Protein AF-A0A355D8U4-F1 (afdb_monomer_lite)

Sequence (59 aa):
MKNNVELIENIVTNIEKVIVGKQKEIYDIMKGMISGGHILIEDVPGVGKTTLIKAIKES

Structure (mmCIF, N/CA/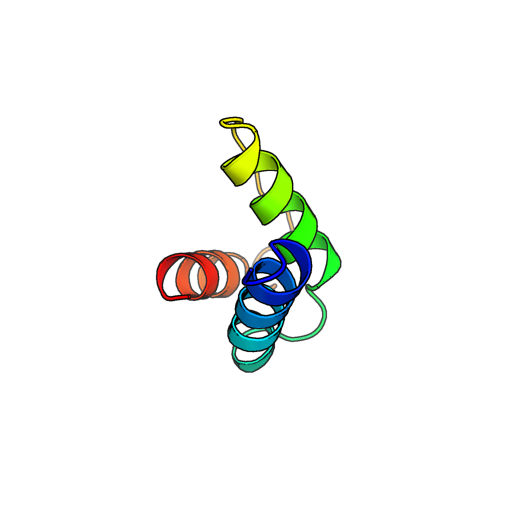C/O backbone):
data_AF-A0A355D8U4-F1
#
_entry.id   AF-A0A355D8U4-F1
#
loop_
_atom_site.group_PDB
_atom_site.id
_atom_site.type_symbol
_atom_site.label_atom_id
_atom_site.label_alt_id
_atom_site.label_comp_id
_atom_site.label_asym_id
_atom_site.label_entity_id
_atom_site.label_seq_id
_atom_site.pdbx_PDB_ins_code
_atom_site.Cartn_x
_atom_site.Cartn_y
_atom_site.Cartn_z
_atom_site.occupancy
_atom_site.B_iso_or_equiv
_atom_site.auth_seq_id
_atom_site.auth_comp_id
_atom_site.auth_asym_id
_atom_site.auth_atom_id
_atom_site.pdbx_PDB_model_num
ATOM 1 N N . MET A 1 1 ? -27.055 7.918 -0.562 1.00 51.22 1 MET A N 1
ATOM 2 C CA . MET A 1 1 ? -26.083 7.553 -1.616 1.00 51.22 1 MET A CA 1
ATOM 3 C C . MET A 1 1 ? -24.749 7.379 -0.914 1.00 51.22 1 MET A C 1
ATOM 5 O O . MET A 1 1 ? -24.338 8.332 -0.269 1.00 51.22 1 MET A O 1
ATOM 9 N N . LYS A 1 2 ? -24.132 6.189 -0.923 1.00 60.12 2 LYS A N 1
ATOM 10 C CA . LYS A 1 2 ? -22.766 6.053 -0.387 1.00 60.12 2 LYS A CA 1
ATOM 11 C C . LYS A 1 2 ? -21.856 6.942 -1.230 1.00 60.12 2 LYS A C 1
ATOM 13 O O . LYS A 1 2 ? -21.910 6.863 -2.456 1.00 60.12 2 LYS A O 1
ATOM 18 N N . ASN A 1 3 ? -21.124 7.843 -0.587 1.00 86.31 3 ASN A N 1
ATOM 19 C CA . ASN A 1 3 ? -20.249 8.770 -1.283 1.00 86.31 3 ASN A CA 1
ATOM 20 C C . ASN A 1 3 ? -19.046 7.971 -1.813 1.00 86.31 3 ASN A C 1
ATOM 22 O O . ASN A 1 3 ? -18.398 7.267 -1.045 1.00 86.31 3 ASN A O 1
ATOM 26 N N . ASN A 1 4 ? -18.747 8.036 -3.115 1.00 86.69 4 ASN A N 1
ATOM 27 C CA . ASN A 1 4 ? -17.601 7.315 -3.695 1.00 86.69 4 ASN A CA 1
ATOM 28 C C . ASN A 1 4 ? -16.279 7.710 -3.018 1.00 86.69 4 ASN A C 1
ATOM 30 O O . ASN A 1 4 ? -15.365 6.896 -2.931 1.00 86.69 4 ASN A O 1
ATOM 34 N N . VAL A 1 5 ? -16.208 8.938 -2.494 1.00 88.88 5 VAL A N 1
ATOM 35 C CA . VAL A 1 5 ? -15.082 9.417 -1.685 1.00 88.88 5 VAL A CA 1
ATOM 36 C C . VAL A 1 5 ? -14.948 8.603 -0.397 1.00 88.88 5 VAL A C 1
ATOM 38 O O . VAL A 1 5 ? -13.871 8.103 -0.105 1.00 88.88 5 VAL A O 1
ATOM 41 N N . GLU A 1 6 ? -16.051 8.376 0.316 1.00 93.12 6 GLU A N 1
ATOM 42 C CA . GLU A 1 6 ? -16.079 7.598 1.563 1.00 93.12 6 GLU A CA 1
ATOM 43 C C . GLU A 1 6 ? -15.696 6.127 1.326 1.00 93.12 6 GLU A C 1
ATOM 45 O O . GLU A 1 6 ? -15.025 5.509 2.149 1.00 93.12 6 GLU A O 1
ATOM 50 N N . LEU A 1 7 ? -16.081 5.546 0.184 1.00 90.94 7 LEU A N 1
ATOM 51 C CA . LEU A 1 7 ? -15.644 4.195 -0.184 1.00 90.94 7 LEU A CA 1
ATOM 52 C C . LEU A 1 7 ? -14.123 4.128 -0.382 1.00 90.94 7 LEU A C 1
ATOM 54 O O . LEU A 1 7 ? -13.486 3.215 0.137 1.00 90.94 7 LEU A O 1
ATOM 58 N N . ILE A 1 8 ? -13.548 5.086 -1.116 1.00 91.00 8 ILE A N 1
ATOM 59 C CA . ILE A 1 8 ? -12.100 5.142 -1.354 1.00 91.00 8 ILE A CA 1
ATOM 60 C C . ILE A 1 8 ? -11.357 5.340 -0.034 1.00 91.00 8 ILE A C 1
ATOM 62 O O . ILE A 1 8 ? -10.397 4.619 0.224 1.00 91.00 8 ILE A O 1
ATOM 66 N N . GLU A 1 9 ? -11.817 6.257 0.818 1.00 92.94 9 GLU A N 1
ATOM 67 C CA . GLU A 1 9 ? -11.217 6.480 2.135 1.00 92.94 9 GLU A CA 1
ATOM 68 C C . GLU A 1 9 ? -11.228 5.204 2.980 1.00 92.94 9 GLU A C 1
ATOM 70 O O . GLU A 1 9 ? -10.186 4.818 3.501 1.00 92.94 9 GLU A O 1
ATOM 75 N N . ASN A 1 10 ? -12.349 4.478 3.030 1.00 93.56 10 ASN A N 1
ATOM 76 C CA . ASN A 1 10 ? -12.432 3.213 3.764 1.00 93.56 10 ASN A CA 1
ATOM 77 C C . ASN A 1 10 ? -11.424 2.162 3.264 1.00 93.56 10 ASN A C 1
ATOM 79 O O . ASN A 1 10 ? -10.808 1.470 4.078 1.00 93.56 10 ASN A O 1
ATOM 83 N N . ILE A 1 11 ? -11.235 2.051 1.945 1.00 92.88 11 ILE A N 1
ATOM 84 C CA . ILE A 1 11 ? -10.246 1.140 1.346 1.00 92.88 11 ILE A CA 1
ATOM 85 C C . ILE A 1 11 ? -8.828 1.561 1.748 1.00 92.88 11 ILE A C 1
ATOM 87 O O . ILE A 1 11 ? -8.057 0.737 2.241 1.00 92.88 11 ILE A O 1
ATOM 91 N N . VAL A 1 12 ? -8.497 2.849 1.607 1.00 93.56 12 VAL A N 1
ATOM 92 C CA . VAL A 1 12 ? -7.176 3.392 1.967 1.00 93.56 12 VAL A CA 1
ATOM 93 C C . VAL A 1 12 ? -6.879 3.155 3.447 1.00 93.56 12 VAL A C 1
ATOM 95 O O . VAL A 1 12 ? -5.836 2.594 3.775 1.00 93.56 12 VAL A O 1
ATOM 98 N N . THR A 1 13 ? -7.816 3.485 4.340 1.00 93.56 13 THR A N 1
ATOM 99 C CA . THR A 1 13 ? -7.658 3.276 5.785 1.00 93.56 13 THR A CA 1
ATOM 100 C C . THR A 1 13 ? -7.499 1.797 6.137 1.00 93.56 13 THR A C 1
ATOM 102 O O . THR A 1 13 ? -6.809 1.460 7.099 1.00 93.56 13 THR A O 1
ATOM 105 N N . ASN A 1 14 ? -8.115 0.880 5.384 1.00 93.81 14 ASN A N 1
ATOM 106 C CA . ASN A 1 14 ? -7.920 -0.549 5.610 1.00 93.81 14 ASN A CA 1
ATOM 107 C C . ASN A 1 14 ? -6.502 -1.002 5.232 1.00 93.81 14 ASN A C 1
ATOM 109 O O . ASN A 1 14 ? -5.877 -1.743 5.990 1.00 93.81 14 ASN A O 1
ATOM 113 N N . ILE A 1 15 ? -5.973 -0.514 4.108 1.00 94.69 15 ILE A N 1
ATOM 114 C CA . ILE A 1 15 ? -4.614 -0.830 3.646 1.00 94.69 15 ILE A CA 1
A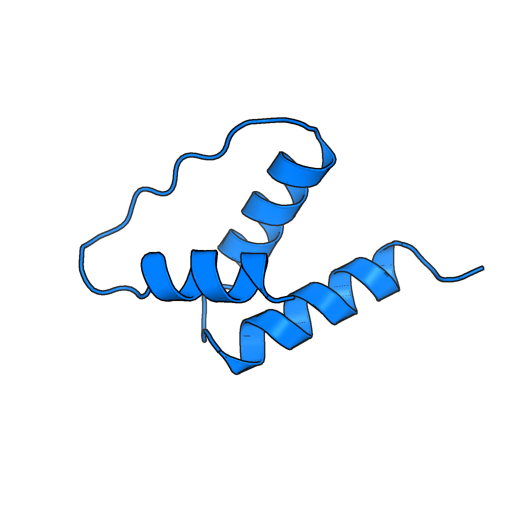TOM 115 C C . ILE A 1 15 ? -3.558 -0.250 4.603 1.00 94.69 15 ILE A C 1
ATOM 117 O O . ILE A 1 15 ? -2.573 -0.921 4.918 1.00 94.69 15 ILE A O 1
ATOM 121 N N . GLU A 1 16 ? -3.782 0.954 5.138 1.00 93.88 16 GLU A N 1
ATOM 122 C CA . GLU A 1 16 ? -2.878 1.621 6.09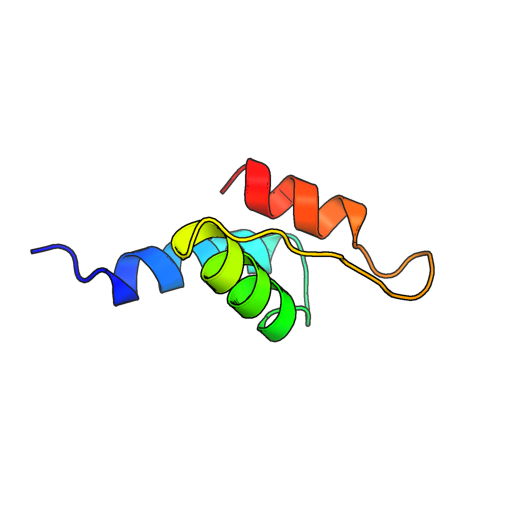0 1.00 93.88 16 GLU A CA 1
ATOM 123 C C . GLU A 1 16 ? -2.691 0.858 7.416 1.00 93.88 16 GLU A C 1
ATOM 125 O O . GLU A 1 16 ? -1.693 1.060 8.108 1.00 93.88 16 GLU A O 1
ATOM 130 N N . LYS A 1 17 ? -3.587 -0.079 7.759 1.00 92.94 17 LYS A N 1
ATOM 131 C CA . LYS A 1 17 ? -3.402 -0.983 8.913 1.00 92.94 17 LYS A CA 1
ATOM 132 C C . LYS A 1 17 ? -2.281 -2.003 8.698 1.0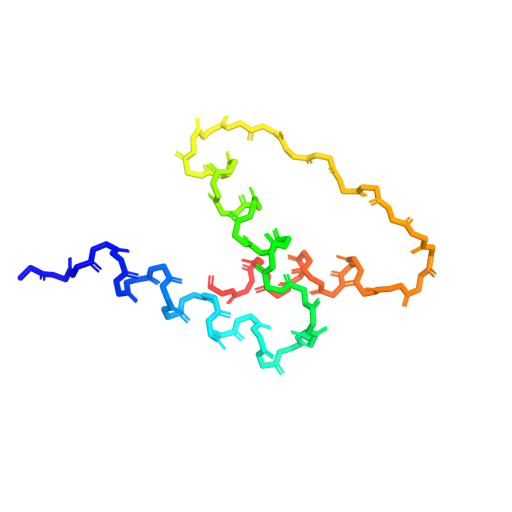0 92.94 17 LYS A C 1
ATOM 134 O O . LYS A 1 17 ? -1.773 -2.560 9.668 1.00 92.94 17 LYS A O 1
ATOM 139 N N . VAL A 1 18 ? -1.928 -2.281 7.442 1.00 92.25 18 VAL A N 1
ATOM 140 C CA . VAL A 1 18 ? -0.940 -3.299 7.052 1.00 92.25 18 VAL A CA 1
ATOM 141 C C . VAL A 1 18 ? 0.374 -2.657 6.604 1.00 92.25 18 VAL A C 1
ATOM 143 O O . VAL A 1 18 ? 1.439 -3.244 6.799 1.00 92.25 18 VAL A O 1
ATOM 146 N N . ILE A 1 19 ? 0.323 -1.454 6.019 1.00 89.94 19 ILE A N 1
ATOM 147 C CA . ILE A 1 19 ? 1.504 -0.742 5.525 1.00 89.94 19 ILE A CA 1
ATOM 148 C C . ILE A 1 19 ? 1.509 0.731 5.942 1.00 89.94 19 ILE A C 1
ATOM 150 O O . ILE A 1 19 ? 0.577 1.482 5.675 1.00 89.94 19 ILE A O 1
ATOM 154 N N . VAL A 1 20 ? 2.600 1.156 6.579 1.00 90.69 20 VAL A N 1
ATOM 155 C CA . VAL A 1 20 ? 2.765 2.521 7.097 1.00 90.69 20 VAL A CA 1
ATOM 156 C C . VAL A 1 20 ? 3.549 3.373 6.100 1.00 90.69 20 VAL A C 1
ATOM 158 O O . VAL A 1 20 ? 4.520 2.910 5.504 1.00 90.69 20 VAL A O 1
ATOM 161 N N . GLY A 1 21 ? 3.150 4.637 5.934 1.00 90.50 21 GLY A N 1
ATOM 162 C CA . GLY A 1 21 ? 3.924 5.633 5.181 1.00 90.50 21 GLY A CA 1
ATOM 163 C C . GLY A 1 21 ? 3.859 5.507 3.655 1.00 90.50 21 GLY A C 1
ATOM 164 O O . GLY A 1 21 ? 4.659 6.134 2.971 1.00 90.50 21 GLY A O 1
ATOM 165 N N . LYS A 1 22 ? 2.916 4.722 3.118 1.00 91.31 22 LYS A N 1
ATOM 166 C CA . LYS A 1 22 ? 2.727 4.492 1.671 1.00 91.31 22 LYS A CA 1
ATOM 167 C C . LYS A 1 22 ? 1.398 5.038 1.132 1.00 91.31 22 LYS A C 1
ATOM 169 O O . LYS A 1 22 ? 0.898 4.583 0.107 1.00 91.31 22 LYS A O 1
ATOM 174 N N . GLN A 1 23 ? 0.807 6.014 1.826 1.00 92.56 23 GLN A N 1
ATOM 175 C CA . GLN A 1 23 ? -0.508 6.572 1.491 1.00 92.56 23 GLN A CA 1
ATOM 176 C C . GLN A 1 23 ? -0.572 7.108 0.054 1.00 92.56 23 GLN A C 1
ATOM 178 O O . GLN A 1 23 ? -1.524 6.831 -0.674 1.00 92.56 23 GLN A O 1
ATOM 183 N N . LYS A 1 24 ? 0.458 7.842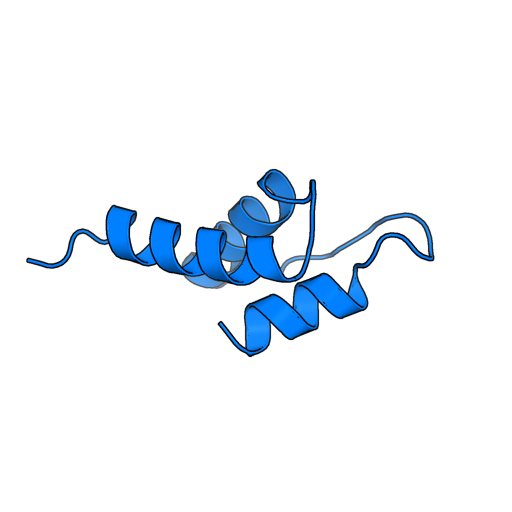 -0.385 1.00 92.69 24 LYS A N 1
ATOM 184 C CA . LYS A 1 24 ? 0.514 8.392 -1.744 1.00 92.69 24 LYS A CA 1
ATOM 185 C C . LYS A 1 24 ? 0.486 7.279 -2.794 1.00 92.69 24 LYS A C 1
ATOM 187 O O . LYS A 1 24 ? -0.279 7.364 -3.750 1.00 92.69 24 LYS A O 1
ATOM 192 N N . GLU A 1 25 ? 1.296 6.243 -2.608 1.00 93.38 25 GLU A N 1
ATOM 193 C CA . GLU A 1 25 ? 1.365 5.096 -3.507 1.00 93.38 25 GLU A CA 1
ATOM 194 C C . GLU A 1 25 ? 0.036 4.341 -3.561 1.00 93.38 25 GLU A C 1
ATOM 196 O O . GLU A 1 25 ? -0.399 3.973 -4.648 1.00 93.38 25 GLU A O 1
ATOM 201 N N . ILE A 1 26 ? -0.651 4.177 -2.424 1.00 94.44 26 ILE A N 1
ATOM 202 C CA . ILE A 1 26 ? -1.996 3.587 -2.382 1.00 94.44 26 ILE A CA 1
ATOM 203 C C . ILE A 1 26 ? -2.956 4.396 -3.264 1.00 94.44 26 ILE A C 1
ATOM 205 O O . ILE A 1 26 ? -3.635 3.825 -4.118 1.00 94.44 26 ILE A O 1
ATOM 209 N N . TYR A 1 27 ? -2.987 5.725 -3.116 1.00 94.25 27 TYR A N 1
ATOM 210 C CA . TYR A 1 27 ? -3.846 6.579 -3.941 1.00 94.25 27 TYR A CA 1
ATOM 211 C C . TYR A 1 27 ? -3.499 6.514 -5.431 1.00 94.25 27 TYR A C 1
ATOM 213 O O . TYR A 1 27 ? -4.404 6.488 -6.262 1.00 94.25 27 TYR A O 1
ATOM 221 N N . ASP A 1 28 ? -2.217 6.498 -5.793 1.00 93.94 28 ASP A N 1
ATOM 222 C CA . ASP A 1 28 ? -1.794 6.420 -7.195 1.00 93.94 28 ASP A CA 1
ATOM 223 C C . ASP A 1 28 ? -2.151 5.059 -7.820 1.00 93.94 28 ASP A C 1
ATOM 225 O O . ASP A 1 28 ? -2.616 5.011 -8.963 1.00 93.94 28 ASP A O 1
ATOM 229 N N . ILE A 1 29 ? -2.052 3.970 -7.049 1.00 93.56 29 ILE A N 1
ATOM 230 C CA . ILE A 1 29 ? -2.511 2.642 -7.474 1.00 93.56 29 ILE A CA 1
ATOM 231 C C . ILE A 1 29 ? -4.032 2.625 -7.664 1.00 93.56 29 ILE A C 1
ATOM 233 O O . ILE A 1 29 ? -4.521 2.194 -8.706 1.00 93.56 29 ILE A O 1
ATOM 237 N N . MET A 1 30 ? -4.795 3.161 -6.710 1.00 92.38 30 MET A N 1
ATOM 238 C CA . MET A 1 30 ? -6.256 3.238 -6.821 1.00 92.38 30 MET A CA 1
ATOM 239 C C . MET A 1 30 ? -6.696 4.037 -8.053 1.00 92.38 30 MET A C 1
ATOM 241 O O . MET A 1 30 ? -7.577 3.594 -8.788 1.00 92.38 30 MET A O 1
ATOM 245 N N . LYS A 1 31 ? -6.052 5.179 -8.337 1.00 92.88 31 LYS A N 1
ATOM 246 C CA . LYS A 1 31 ? -6.333 5.979 -9.543 1.00 92.88 31 LYS A CA 1
ATOM 247 C C . LYS A 1 31 ? -6.112 5.175 -10.820 1.00 92.88 31 LYS A C 1
ATOM 249 O O . LYS A 1 31 ? -6.975 5.200 -11.693 1.00 92.88 31 LYS A O 1
ATOM 254 N N . GLY A 1 32 ? -4.980 4.477 -10.934 1.00 94.38 32 GLY A N 1
ATOM 255 C CA . GLY A 1 32 ? -4.677 3.674 -12.120 1.00 94.38 32 GLY A CA 1
ATOM 256 C C . GLY A 1 32 ? -5.611 2.472 -12.278 1.00 94.38 32 GLY A C 1
ATOM 257 O O . GLY A 1 32 ? -6.023 2.171 -13.392 1.00 94.38 32 GLY A O 1
ATOM 258 N N . MET A 1 33 ? -6.024 1.833 -11.179 1.00 90.62 33 MET A N 1
ATOM 259 C CA . MET A 1 33 ? -7.008 0.745 -11.218 1.00 90.62 33 MET A CA 1
ATOM 260 C C . MET A 1 33 ? -8.387 1.235 -11.673 1.00 90.62 33 MET A C 1
ATOM 262 O O . MET A 1 33 ? -8.997 0.629 -12.551 1.00 90.62 33 MET A O 1
ATOM 266 N N . ILE A 1 34 ? -8.871 2.348 -11.109 1.00 90.94 34 ILE A N 1
ATOM 267 C CA . ILE A 1 34 ? -10.190 2.915 -11.436 1.00 90.94 34 ILE A CA 1
ATOM 268 C C . ILE A 1 34 ? -10.227 3.445 -12.876 1.00 90.94 34 ILE A C 1
ATOM 270 O O . ILE A 1 34 ? -11.266 3.371 -13.528 1.00 90.94 34 ILE A O 1
ATOM 274 N N . SER A 1 35 ? -9.105 3.949 -13.397 1.00 95.25 35 SER A N 1
ATOM 275 C CA . SER A 1 35 ? -9.004 4.392 -14.792 1.00 95.25 35 SER A CA 1
ATOM 276 C C . SER A 1 35 ? -8.823 3.249 -15.798 1.00 95.25 35 SER A C 1
ATOM 278 O O . SER A 1 35 ? -8.808 3.508 -17.001 1.00 95.25 35 SER A O 1
ATOM 280 N N . GLY A 1 36 ? -8.686 1.998 -15.336 1.00 93.81 36 GLY A N 1
ATOM 281 C CA . GLY A 1 36 ? -8.393 0.841 -16.188 1.00 93.81 36 GLY A CA 1
ATOM 282 C C . GLY A 1 36 ? -6.974 0.844 -16.768 1.00 93.81 36 GLY A C 1
ATOM 283 O O . GLY A 1 36 ? -6.716 0.172 -17.764 1.00 93.81 36 GLY A O 1
ATOM 284 N N . GLY A 1 37 ? -6.063 1.624 -16.183 1.00 93.69 37 GLY A N 1
ATOM 285 C CA . GLY A 1 37 ? -4.663 1.695 -16.578 1.00 93.69 37 GLY A CA 1
ATOM 286 C C . GLY A 1 37 ? -3.796 0.601 -15.952 1.00 93.69 37 GLY A C 1
ATOM 287 O O . GLY A 1 37 ? -4.235 -0.220 -15.147 1.00 93.69 37 GLY A O 1
ATOM 288 N N . HIS A 1 38 ? -2.511 0.628 -16.301 1.00 92.94 38 HIS A N 1
ATOM 289 C CA . HIS A 1 38 ? -1.490 -0.238 -15.715 1.00 92.94 38 HIS A CA 1
ATOM 290 C C . HIS A 1 38 ? -0.541 0.583 -14.845 1.00 92.94 38 HIS A C 1
ATOM 292 O O . HIS A 1 38 ? -0.180 1.705 -15.198 1.00 92.94 38 HIS A O 1
ATOM 298 N N . ILE A 1 39 ? -0.121 0.014 -13.715 1.00 91.44 39 ILE A N 1
ATOM 299 C CA . ILE A 1 39 ? 0.809 0.651 -12.779 1.00 91.44 39 ILE A CA 1
ATOM 300 C C . ILE A 1 39 ? 2.064 -0.205 -12.672 1.00 91.44 39 ILE A C 1
ATOM 302 O O . ILE A 1 39 ? 1.987 -1.412 -12.437 1.00 91.44 39 ILE A O 1
ATOM 306 N N . LEU A 1 40 ? 3.218 0.442 -12.805 1.00 91.88 40 LEU A N 1
ATOM 307 C CA . LEU A 1 40 ? 4.520 -0.132 -12.504 1.00 91.88 40 LEU A CA 1
ATOM 308 C C . LEU A 1 40 ? 4.983 0.392 -11.141 1.00 91.88 40 LEU A C 1
ATOM 310 O O . LEU A 1 40 ? 4.966 1.598 -10.906 1.00 91.88 40 LEU A O 1
ATOM 314 N N . ILE A 1 41 ? 5.400 -0.508 -10.248 1.00 87.38 41 ILE A N 1
ATOM 315 C CA . ILE A 1 41 ? 5.885 -0.144 -8.911 1.00 87.38 41 ILE A CA 1
ATOM 316 C C . ILE A 1 41 ? 7.395 -0.372 -8.835 1.00 87.38 41 ILE A C 1
ATOM 318 O O . ILE A 1 41 ? 7.871 -1.473 -8.539 1.00 87.38 41 ILE A O 1
ATOM 322 N N . GLU A 1 42 ? 8.151 0.699 -9.058 1.00 86.06 42 GLU A N 1
ATOM 323 C CA . GLU A 1 42 ? 9.597 0.741 -8.849 1.00 86.06 42 GLU A CA 1
ATOM 324 C C . GLU A 1 42 ? 9.919 1.356 -7.487 1.00 86.06 42 GLU A C 1
ATOM 326 O O . GLU A 1 42 ? 9.357 2.367 -7.089 1.00 86.06 42 GLU A O 1
ATOM 331 N N . ASP A 1 43 ? 10.798 0.695 -6.739 1.00 81.62 43 ASP A N 1
ATOM 332 C CA . ASP A 1 43 ? 11.252 1.121 -5.407 1.00 81.62 43 ASP A CA 1
ATOM 333 C C . ASP A 1 43 ? 12.473 0.258 -5.030 1.00 81.62 43 ASP A C 1
ATOM 335 O O . ASP A 1 43 ? 12.762 -0.748 -5.696 1.00 81.62 43 ASP A O 1
ATOM 339 N N . VAL A 1 44 ? 13.176 0.582 -3.957 1.00 85.00 44 VAL A N 1
ATOM 340 C CA . VAL A 1 44 ? 14.304 -0.236 -3.494 1.00 85.00 44 VAL A CA 1
ATOM 341 C C . VAL A 1 44 ? 13.819 -1.552 -2.849 1.00 85.00 44 VAL A C 1
ATOM 343 O O . VAL A 1 44 ? 12.690 -1.632 -2.355 1.00 85.00 44 VAL A O 1
ATOM 346 N N . PRO A 1 45 ? 14.602 -2.647 -2.884 1.00 84.12 45 PRO A N 1
ATOM 347 C CA . PRO A 1 45 ? 14.216 -3.901 -2.234 1.00 84.12 45 PRO A CA 1
ATOM 348 C C . PRO A 1 45 ? 13.968 -3.725 -0.726 1.00 84.12 45 PRO A C 1
ATOM 350 O O . PRO A 1 45 ? 14.688 -2.991 -0.058 1.00 84.12 45 PRO A O 1
ATOM 353 N N . GLY A 1 46 ? 12.966 -4.423 -0.179 1.00 85.31 46 GLY A N 1
ATOM 354 C CA . GLY A 1 46 ? 12.691 -4.451 1.269 1.00 85.31 46 GLY A CA 1
ATOM 355 C C . GLY A 1 46 ? 11.709 -3.396 1.802 1.00 85.31 46 GLY A C 1
ATOM 356 O O . GLY A 1 46 ? 11.331 -3.460 2.963 1.00 85.31 46 GLY A O 1
ATOM 357 N N . VAL A 1 47 ? 11.211 -2.483 0.965 1.00 87.81 47 VAL A N 1
ATOM 358 C CA . VAL A 1 47 ? 10.296 -1.379 1.360 1.00 87.81 47 VAL A CA 1
ATOM 359 C C . VAL A 1 47 ? 8.803 -1.736 1.361 1.00 87.81 47 VAL A C 1
ATOM 361 O O . VAL A 1 47 ? 7.937 -0.867 1.295 1.00 87.81 47 VAL A O 1
ATOM 364 N N . GLY A 1 48 ? 8.475 -3.029 1.405 1.00 88.94 48 GLY A N 1
ATOM 365 C CA . GLY A 1 48 ? 7.089 -3.480 1.562 1.00 88.94 48 GLY A CA 1
ATOM 366 C C . GLY A 1 48 ? 6.234 -3.506 0.290 1.00 88.94 48 GLY A C 1
ATOM 367 O O . GLY A 1 48 ? 5.025 -3.662 0.402 1.00 88.94 48 GLY A O 1
ATOM 368 N N . LYS A 1 49 ? 6.812 -3.430 -0.919 1.00 91.12 49 LYS A N 1
ATOM 369 C CA . LYS A 1 49 ? 6.056 -3.510 -2.194 1.00 91.12 49 LYS A CA 1
ATOM 370 C C . LYS A 1 49 ? 5.151 -4.739 -2.310 1.00 91.12 49 LYS A C 1
ATOM 372 O O . LYS A 1 49 ? 3.992 -4.622 -2.692 1.00 91.12 49 LYS A O 1
ATOM 377 N N . THR A 1 50 ? 5.662 -5.915 -1.954 1.00 91.56 50 THR A N 1
ATOM 378 C CA . THR A 1 50 ? 4.870 -7.155 -1.971 1.00 91.56 50 THR A CA 1
ATOM 379 C C . THR A 1 50 ? 3.723 -7.093 -0.967 1.00 91.56 50 THR A C 1
ATOM 381 O O . THR A 1 50 ? 2.604 -7.491 -1.278 1.00 91.56 50 THR A O 1
ATOM 384 N N . THR A 1 51 ? 3.989 -6.556 0.225 1.00 92.56 51 THR A N 1
ATOM 385 C CA . THR A 1 51 ? 2.984 -6.368 1.275 1.00 92.56 51 THR A CA 1
ATOM 386 C C . THR A 1 51 ? 1.903 -5.384 0.837 1.00 92.56 51 THR A C 1
ATOM 388 O O . THR A 1 51 ? 0.727 -5.679 1.012 1.00 92.56 51 THR A O 1
ATOM 391 N N . LEU A 1 52 ? 2.284 -4.270 0.200 1.00 92.12 52 LEU A N 1
ATOM 392 C CA . LEU A 1 52 ? 1.367 -3.280 -0.367 1.00 92.12 52 LEU A CA 1
ATOM 393 C C . LEU A 1 52 ? 0.404 -3.927 -1.364 1.00 92.12 52 LEU A C 1
ATOM 395 O O . LEU A 1 52 ? -0.807 -3.823 -1.209 1.00 92.12 52 LEU A O 1
ATOM 399 N N . ILE A 1 53 ? 0.940 -4.641 -2.358 1.00 92.00 53 ILE A N 1
ATOM 400 C CA . ILE A 1 53 ? 0.121 -5.307 -3.378 1.00 92.00 53 ILE A CA 1
ATOM 401 C C . ILE A 1 53 ? -0.804 -6.356 -2.759 1.00 92.00 53 ILE A C 1
ATOM 403 O O . ILE A 1 53 ? -1.956 -6.481 -3.170 1.00 92.00 53 ILE A O 1
ATOM 407 N N . LYS A 1 54 ? -0.328 -7.096 -1.753 1.00 92.75 54 LYS A N 1
ATOM 408 C CA . LYS A 1 54 ? -1.157 -8.073 -1.048 1.00 92.75 54 LYS A CA 1
ATOM 409 C C . LYS A 1 54 ? -2.296 -7.402 -0.274 1.00 92.75 54 LYS A C 1
ATOM 411 O O . LYS A 1 54 ? -3.425 -7.863 -0.377 1.00 92.75 54 LYS A O 1
ATOM 416 N N . ALA A 1 55 ? -2.017 -6.304 0.427 1.00 93.25 55 ALA A N 1
ATOM 417 C CA . ALA A 1 55 ? -3.026 -5.549 1.165 1.00 93.25 55 ALA A CA 1
ATOM 418 C C . ALA A 1 55 ? -4.100 -4.968 0.231 1.00 93.25 55 ALA A C 1
ATOM 420 O O . ALA A 1 55 ? -5.279 -5.104 0.523 1.00 93.25 55 ALA A O 1
ATOM 421 N N . ILE A 1 56 ? -3.700 -4.416 -0.921 1.00 91.62 56 ILE A N 1
ATOM 422 C CA . ILE A 1 56 ? -4.623 -3.890 -1.946 1.00 91.62 56 ILE A CA 1
ATOM 423 C C . ILE A 1 56 ? -5.516 -4.994 -2.533 1.00 91.62 56 ILE A C 1
ATOM 425 O O . ILE A 1 56 ? -6.678 -4.761 -2.846 1.00 91.62 56 ILE A O 1
ATOM 429 N N . LYS A 1 57 ? -4.988 -6.212 -2.696 1.00 89.25 57 LYS A N 1
ATOM 430 C CA . LYS A 1 57 ? -5.764 -7.362 -3.182 1.00 89.25 57 LYS A CA 1
ATOM 431 C C . LYS A 1 57 ? -6.817 -7.839 -2.169 1.00 89.25 57 LYS A C 1
ATOM 433 O O . LYS A 1 57 ? -7.819 -8.420 -2.577 1.00 89.25 57 LYS A O 1
ATOM 438 N N . GLU A 1 58 ? -6.547 -7.682 -0.877 1.00 86.81 58 GLU A N 1
ATOM 439 C CA . GLU A 1 58 ? -7.392 -8.176 0.221 1.00 86.81 58 GLU A CA 1
ATOM 440 C C . GLU A 1 58 ? -8.394 -7.126 0.741 1.00 86.81 58 GLU A C 1
ATOM 442 O O . GLU A 1 58 ? -9.292 -7.483 1.505 1.00 86.81 58 GLU A O 1
ATOM 447 N N . SER A 1 59 ? -8.235 -5.855 0.349 1.00 81.94 59 SER A N 1
ATOM 448 C CA . SER A 1 59 ? -9.077 -4.717 0.751 1.00 81.94 59 SER A CA 1
ATOM 449 C C . SER A 1 59 ? -10.364 -4.548 -0.047 1.00 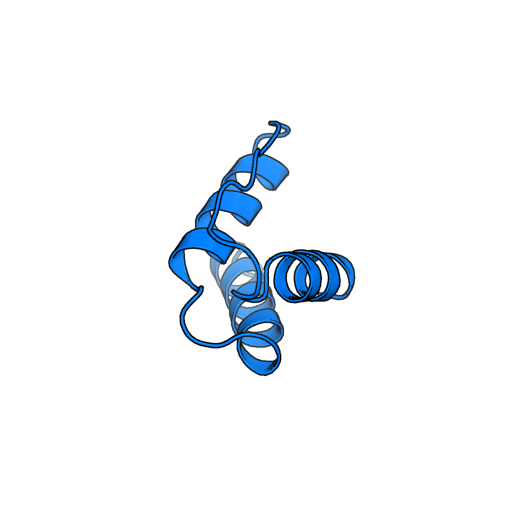81.94 59 SER A C 1
ATOM 451 O O . SER A 1 59 ? -10.370 -4.882 -1.252 1.00 81.94 59 SER A O 1
#

pLDDT: mean 89.85, std 7.19, range [51.22, 95.25]

Radius of gyration: 11.72 Å; chains: 1; bounding box: 40×18×26 Å

Foldseek 3Di:
DPDVVNVLVVLLVQLCVQAPPCSVVSVVVVVCVVVVHDDDDDDDPPRCPVVSVVSSVVD

Secondary structure (DSSP, 8-state):
---HHHHHHHHHHHHHTT-SS-HHHHHHHHHHHHTT--------TTSSHHHHHHHHHH-